Protein AF-A0A937QNT0-F1 (afdb_monomer)

Structure (mmCIF, N/CA/C/O backbone):
data_AF-A0A937QNT0-F1
#
_entry.id   AF-A0A937QNT0-F1
#
loop_
_atom_site.group_PDB
_atom_site.id
_atom_site.type_symbol
_atom_site.label_atom_id
_atom_site.label_alt_id
_atom_site.label_comp_id
_atom_site.label_asym_id
_atom_site.label_entity_id
_atom_site.label_seq_id
_atom_site.pdbx_PDB_ins_code
_atom_site.Cartn_x
_atom_site.Cartn_y
_atom_site.Cartn_z
_atom_site.occupancy
_atom_site.B_iso_or_equiv
_atom_site.auth_seq_id
_atom_site.auth_comp_id
_atom_site.auth_asym_id
_atom_site.auth_atom_id
_atom_site.pdbx_PDB_model_num
ATOM 1 N N . MET A 1 1 ? 51.096 10.239 4.437 1.00 41.78 1 MET A N 1
ATOM 2 C CA . MET A 1 1 ? 50.206 11.375 4.121 1.00 41.78 1 MET A CA 1
ATOM 3 C C . MET A 1 1 ? 49.377 11.023 2.890 1.00 41.78 1 MET A C 1
ATOM 5 O O . MET A 1 1 ? 49.973 10.943 1.823 1.00 41.78 1 MET A O 1
ATOM 9 N N . PRO A 1 2 ? 48.059 10.801 2.994 1.00 40.44 2 PRO A N 1
ATOM 10 C CA . PRO A 1 2 ? 47.156 10.974 1.864 1.00 40.44 2 PRO A CA 1
ATOM 11 C C . PRO A 1 2 ? 46.305 12.238 2.045 1.00 40.44 2 PRO A C 1
ATOM 13 O O . PRO A 1 2 ? 45.890 12.586 3.150 1.00 40.44 2 PRO A O 1
ATOM 16 N N . ASN A 1 3 ? 46.130 12.955 0.939 1.00 37.38 3 ASN A N 1
ATOM 17 C CA . ASN A 1 3 ? 45.482 14.254 0.839 1.00 37.38 3 ASN A CA 1
ATOM 18 C C . ASN A 1 3 ? 43.971 14.104 0.566 1.00 37.38 3 ASN A C 1
ATOM 20 O O . ASN A 1 3 ? 43.536 13.127 -0.033 1.00 37.38 3 ASN A O 1
ATOM 24 N N . ARG A 1 4 ? 43.239 15.125 1.029 1.00 52.28 4 ARG A N 1
ATOM 25 C CA . ARG A 1 4 ? 41.806 15.486 0.923 1.00 52.28 4 ARG A CA 1
ATOM 26 C C . ARG A 1 4 ? 41.235 15.238 -0.492 1.00 52.28 4 ARG A C 1
ATOM 28 O O . ARG A 1 4 ? 42.012 15.269 -1.437 1.00 52.28 4 ARG A O 1
ATOM 35 N N . ILE A 1 5 ? 39.942 15.042 -0.783 1.00 49.06 5 ILE A N 1
ATOM 36 C CA . ILE A 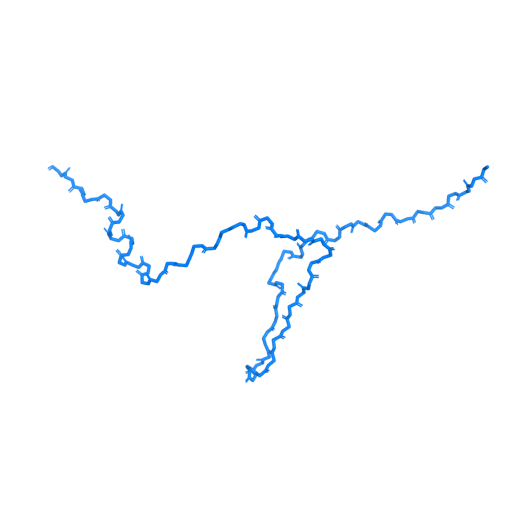1 5 ? 38.687 15.796 -0.515 1.00 49.06 5 ILE A CA 1
ATOM 37 C C . ILE A 1 5 ? 37.591 14.899 -1.163 1.00 49.06 5 ILE A C 1
ATOM 39 O O . ILE A 1 5 ? 37.813 14.425 -2.269 1.00 49.06 5 ILE A O 1
ATOM 43 N N . GLY A 1 6 ? 36.481 14.491 -0.544 1.00 42.94 6 GLY A N 1
ATOM 44 C CA . GLY A 1 6 ? 35.356 15.324 -0.121 1.00 42.94 6 GLY A CA 1
ATOM 45 C C . GLY A 1 6 ? 34.147 15.082 -1.037 1.00 42.94 6 GLY A C 1
ATOM 46 O O . GLY A 1 6 ? 33.993 15.802 -2.011 1.00 42.94 6 GLY A O 1
ATOM 47 N N . THR A 1 7 ? 33.334 14.062 -0.746 1.00 45.62 7 THR A N 1
ATOM 48 C CA . THR A 1 7 ? 31.860 14.023 -0.879 1.00 45.62 7 THR A CA 1
ATOM 49 C C . THR A 1 7 ? 31.429 12.710 -0.227 1.00 45.62 7 THR A C 1
ATOM 51 O O . THR A 1 7 ? 31.571 11.643 -0.818 1.00 45.62 7 THR A O 1
ATOM 54 N N . GLU A 1 8 ? 30.978 12.770 1.026 1.00 47.84 8 GLU A N 1
ATOM 55 C CA . GLU A 1 8 ? 30.126 11.715 1.571 1.00 47.84 8 GLU A CA 1
ATOM 56 C C . GLU A 1 8 ? 28.943 11.601 0.608 1.00 47.84 8 GLU A C 1
ATOM 5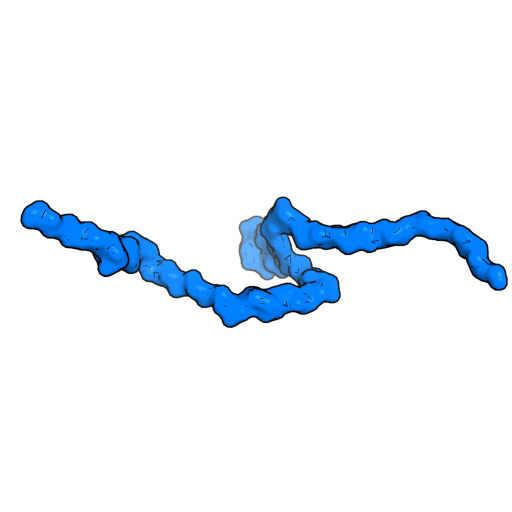8 O O . GLU A 1 8 ? 28.175 12.555 0.457 1.00 47.84 8 GLU A O 1
ATOM 63 N N . PHE A 1 9 ? 28.825 10.476 -0.100 1.00 56.19 9 PHE A N 1
ATOM 64 C CA . PHE A 1 9 ? 27.545 10.097 -0.676 1.00 56.19 9 PHE A CA 1
ATOM 65 C C . PHE A 1 9 ? 26.624 9.963 0.524 1.00 56.19 9 PHE A C 1
ATOM 67 O O . PHE A 1 9 ? 26.686 8.980 1.255 1.00 56.19 9 PHE A O 1
ATOM 74 N N . LYS A 1 10 ? 25.881 11.035 0.807 1.00 46.34 10 LYS A N 1
ATOM 75 C CA . LYS A 1 10 ? 24.830 11.021 1.803 1.00 46.34 10 LYS A CA 1
ATOM 76 C C . LYS A 1 10 ? 23.890 9.938 1.324 1.00 46.34 10 LYS A C 1
ATOM 78 O O . LYS A 1 10 ? 23.206 10.152 0.325 1.00 46.34 10 LYS A O 1
ATOM 83 N N . GLU A 1 11 ? 23.988 8.790 1.986 1.00 53.84 11 GLU A N 1
ATOM 84 C CA . GLU A 1 11 ? 23.085 7.655 1.922 1.00 53.84 11 GLU A CA 1
ATOM 85 C C . GLU A 1 11 ? 21.708 8.230 1.617 1.00 53.84 11 GLU A C 1
ATOM 87 O O . GLU A 1 11 ? 21.151 8.987 2.425 1.00 53.84 11 GLU A O 1
ATOM 92 N N . VAL A 1 12 ? 21.272 8.076 0.363 1.00 49.16 12 VAL A N 1
ATOM 93 C CA . VAL A 1 12 ? 20.025 8.678 -0.093 1.00 49.16 12 VAL A CA 1
ATOM 94 C C . VAL A 1 12 ? 18.957 7.863 0.602 1.00 49.16 12 VAL A C 1
ATOM 96 O O . VAL A 1 12 ? 18.537 6.817 0.125 1.00 49.16 12 VAL A O 1
ATOM 99 N N . SER A 1 13 ? 18.608 8.340 1.794 1.00 52.56 13 SER A N 1
AT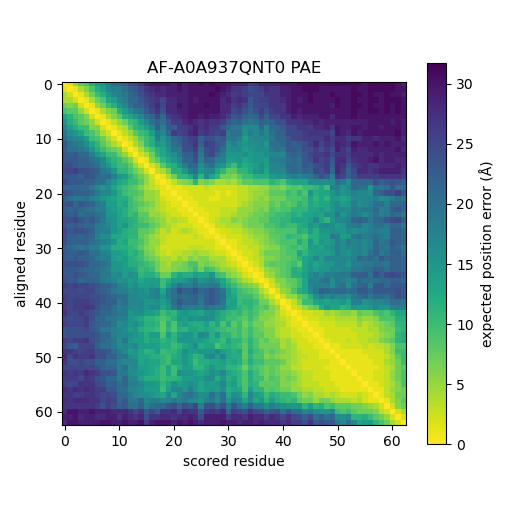OM 100 C CA . SER A 1 13 ? 17.517 7.885 2.631 1.00 52.56 13 SER A CA 1
ATOM 101 C C . SER A 1 13 ? 16.345 7.553 1.730 1.00 52.56 13 SER A C 1
ATOM 103 O O . SER A 1 13 ? 15.930 8.438 0.971 1.00 52.56 13 SER A O 1
ATOM 105 N N . ASN A 1 14 ? 15.885 6.300 1.811 1.00 51.34 14 ASN A N 1
ATOM 106 C CA . ASN A 1 14 ? 14.685 5.767 1.174 1.00 51.34 14 ASN A CA 1
ATOM 107 C C . ASN A 1 14 ? 13.754 6.900 0.739 1.00 51.34 14 ASN A C 1
ATOM 109 O O . ASN A 1 14 ? 13.211 7.617 1.584 1.00 51.34 14 ASN A O 1
ATOM 113 N N . VAL A 1 15 ? 13.668 7.120 -0.579 1.00 52.06 15 VAL A N 1
ATOM 114 C CA . VAL A 1 15 ? 12.870 8.196 -1.174 1.00 52.06 15 VAL A CA 1
ATOM 115 C C . VAL A 1 15 ? 11.492 8.150 -0.524 1.00 52.06 15 VAL A C 1
ATOM 117 O O . VAL A 1 15 ? 10.804 7.137 -0.617 1.00 52.06 15 VAL A O 1
ATOM 120 N N . SER A 1 16 ? 11.089 9.221 0.164 1.00 52.84 16 SER A N 1
ATOM 121 C CA . SER A 1 16 ? 9.747 9.322 0.736 1.00 52.84 16 SER A CA 1
ATOM 122 C C . SER A 1 16 ? 8.743 9.453 -0.415 1.00 52.84 16 SER A C 1
ATOM 124 O O . SER A 1 16 ? 8.435 10.556 -0.867 1.00 52.84 1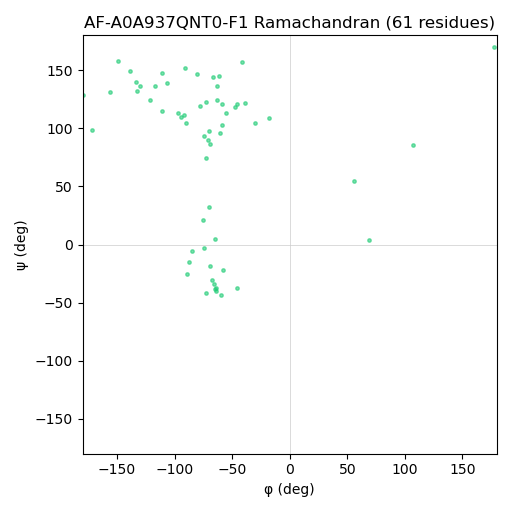6 SER A O 1
ATOM 126 N N . GLY A 1 17 ? 8.315 8.308 -0.937 1.00 56.84 17 GLY A N 1
ATOM 127 C CA . GLY A 1 17 ? 7.480 8.107 -2.115 1.00 56.84 17 GLY A CA 1
ATOM 128 C C . GLY A 1 17 ? 7.303 6.605 -2.368 1.00 56.84 17 GLY A C 1
ATOM 129 O O . GLY A 1 17 ? 7.952 5.784 -1.722 1.00 56.84 17 GLY A O 1
ATOM 130 N N . LEU A 1 18 ? 6.402 6.229 -3.278 1.00 56.56 18 LEU A N 1
ATOM 131 C CA . LEU A 1 18 ? 6.250 4.827 -3.674 1.00 56.56 18 LEU A CA 1
ATOM 132 C C . LEU A 1 18 ? 7.561 4.365 -4.329 1.00 56.56 18 LEU A C 1
ATOM 134 O O . LEU A 1 18 ? 8.012 4.967 -5.300 1.00 56.56 18 LEU A O 1
ATOM 138 N N . SER A 1 19 ? 8.170 3.293 -3.821 1.00 72.75 19 SER A N 1
ATOM 139 C CA . SER A 1 19 ? 9.381 2.669 -4.382 1.00 72.75 19 SER A CA 1
ATOM 140 C C . SER A 1 19 ? 9.095 1.853 -5.649 1.00 72.75 19 SER A C 1
ATOM 142 O O . SER A 1 19 ? 9.864 0.964 -6.019 1.00 72.75 19 SER A O 1
ATOM 144 N N . TYR A 1 20 ? 7.973 2.137 -6.306 1.00 82.56 20 TYR A N 1
ATOM 145 C CA . TYR A 1 20 ? 7.486 1.410 -7.459 1.00 82.56 20 TYR A CA 1
ATOM 146 C C . TYR A 1 20 ? 6.690 2.309 -8.408 1.00 82.56 20 TYR A C 1
ATOM 148 O O . TYR A 1 20 ? 6.134 3.328 -7.999 1.00 82.56 20 TYR A O 1
ATOM 156 N N . ASP A 1 21 ? 6.601 1.889 -9.668 1.00 84.88 21 ASP A N 1
ATOM 157 C CA . ASP A 1 21 ? 5.756 2.504 -10.695 1.00 84.88 21 ASP A CA 1
ATOM 158 C C . ASP A 1 21 ? 5.082 1.417 -11.554 1.00 84.88 21 ASP A C 1
ATOM 160 O O . ASP A 1 21 ? 5.628 0.323 -11.749 1.00 84.88 21 ASP A O 1
ATOM 164 N N . VAL A 1 22 ? 3.881 1.710 -12.054 1.00 90.31 22 VAL A N 1
ATOM 165 C CA . VAL A 1 22 ? 3.049 0.797 -12.851 1.00 90.31 22 VAL A CA 1
ATOM 166 C C . VAL A 1 22 ? 2.779 1.446 -14.202 1.00 90.31 22 VAL A C 1
ATOM 168 O O . VAL A 1 22 ? 2.226 2.543 -14.278 1.00 90.31 22 VAL A O 1
ATOM 171 N N . ALA A 1 23 ? 3.126 0.757 -15.290 1.00 93.06 23 ALA A N 1
ATOM 172 C CA . ALA A 1 23 ? 2.818 1.264 -16.619 1.00 93.06 23 ALA A CA 1
ATOM 173 C C . ALA A 1 23 ? 1.291 1.395 -16.806 1.00 93.06 23 ALA A C 1
ATOM 175 O O . ALA A 1 23 ? 0.548 0.536 -16.332 1.00 93.06 23 ALA A O 1
ATOM 176 N N . PRO A 1 24 ? 0.796 2.408 -17.543 1.00 91.50 24 PRO A N 1
ATOM 177 C CA . PRO A 1 24 ? -0.645 2.601 -17.739 1.00 91.50 24 PRO A CA 1
ATOM 178 C C . PRO A 1 24 ? -1.371 1.407 -18.377 1.00 91.50 24 PRO A C 1
ATOM 180 O O . PRO A 1 24 ? -2.582 1.278 -18.239 1.00 91.50 24 PRO A O 1
ATOM 183 N N . ASP A 1 25 ? -0.638 0.543 -19.084 1.00 92.88 25 ASP A N 1
ATOM 184 C CA . ASP A 1 25 ? -1.152 -0.684 -19.696 1.00 92.88 25 ASP A CA 1
ATOM 185 C C . ASP A 1 25 ? -1.190 -1.886 -18.734 1.00 92.88 25 ASP A C 1
ATOM 187 O O . ASP A 1 25 ? -1.679 -2.951 -19.104 1.00 92.88 25 ASP A O 1
ATOM 191 N N . GLY A 1 26 ? -0.658 -1.739 -17.517 1.00 87.75 26 GLY A N 1
ATOM 192 C CA . GLY A 1 26 ? -0.581 -2.784 -16.498 1.00 87.75 26 GLY A CA 1
ATOM 193 C C . GLY A 1 26 ? 0.379 -3.931 -16.824 1.00 87.75 26 GLY A C 1
ATOM 194 O O . GLY A 1 26 ? 0.466 -4.881 -16.052 1.00 87.75 26 GLY A O 1
ATOM 195 N N . GLN A 1 27 ? 1.112 -3.874 -17.939 1.00 94.06 27 GLN A N 1
ATOM 196 C CA . GLN A 1 27 ? 1.967 -4.984 -18.383 1.00 94.06 27 GLN A CA 1
ATOM 197 C C . GLN A 1 27 ? 3.367 -4.937 -17.775 1.00 94.06 27 GLN A C 1
ATOM 199 O O . GLN A 1 27 ? 4.124 -5.904 -17.870 1.00 94.06 27 GLN A O 1
ATOM 204 N N . ARG A 1 28 ? 3.748 -3.795 -17.196 1.00 88.56 28 ARG A N 1
ATOM 205 C CA . ARG A 1 28 ? 5.082 -3.575 -16.642 1.00 88.56 28 ARG A CA 1
ATOM 206 C C . ARG A 1 28 ? 4.996 -2.947 -15.265 1.00 88.56 28 ARG A C 1
ATOM 208 O O . ARG A 1 28 ? 4.205 -2.035 -15.028 1.00 88.56 28 ARG A O 1
ATOM 215 N N . PHE A 1 29 ? 5.873 -3.433 -14.401 1.00 90.19 29 PHE A N 1
ATOM 216 C CA . PHE A 1 29 ? 6.029 -3.003 -13.026 1.00 90.19 29 PHE A CA 1
ATOM 217 C C . PHE A 1 29 ? 7.515 -2.785 -12.754 1.00 90.19 29 PHE A C 1
ATOM 219 O O . PHE A 1 29 ? 8.335 -3.632 -13.119 1.00 90.19 29 PHE A O 1
ATOM 226 N N . LEU A 1 30 ? 7.862 -1.648 -12.159 1.00 85.62 30 LEU A N 1
ATOM 227 C CA . LEU A 1 30 ? 9.228 -1.326 -11.753 1.00 85.62 30 LEU A CA 1
ATOM 228 C C . LEU A 1 30 ? 9.268 -1.164 -10.240 1.00 85.62 30 LEU A C 1
ATOM 230 O O . LEU A 1 30 ? 8.399 -0.503 -9.684 1.00 85.62 30 LEU A O 1
ATOM 234 N N . VAL A 1 31 ? 10.287 -1.737 -9.598 1.00 83.69 31 VAL A N 1
ATOM 235 C CA . VAL A 1 31 ? 10.552 -1.609 -8.159 1.00 83.69 31 VAL A CA 1
ATOM 236 C C . VAL A 1 31 ? 12.004 -1.212 -7.970 1.00 83.69 31 VAL A C 1
ATOM 238 O O . VAL A 1 31 ? 12.890 -1.770 -8.621 1.00 83.69 31 VAL A O 1
ATOM 241 N N . LEU A 1 32 ? 12.251 -0.261 -7.076 1.00 79.81 32 LEU A N 1
ATOM 242 C CA . LEU A 1 32 ? 13.599 0.072 -6.642 1.00 79.81 32 LEU A CA 1
ATOM 243 C C . LEU A 1 32 ? 14.075 -0.977 -5.633 1.00 79.81 32 LEU A C 1
ATOM 245 O O . LEU A 1 32 ? 13.463 -1.160 -4.583 1.00 79.81 32 LEU A O 1
ATOM 249 N N . GLN A 1 33 ? 15.164 -1.671 -5.966 1.00 71.56 33 GLN A N 1
ATOM 250 C CA . GLN A 1 33 ? 15.854 -2.553 -5.029 1.00 71.56 33 GLN A CA 1
ATOM 251 C C . GLN A 1 33 ? 16.599 -1.674 -4.013 1.00 71.56 33 GLN A C 1
ATOM 253 O O . GLN A 1 33 ? 17.413 -0.848 -4.441 1.00 71.56 33 GLN A O 1
ATOM 258 N N . PRO A 1 34 ? 16.335 -1.809 -2.704 1.00 67.44 34 PRO A N 1
ATOM 259 C CA . PRO A 1 34 ? 17.059 -1.036 -1.707 1.00 67.44 34 PRO A CA 1
ATOM 260 C C . PRO A 1 34 ? 18.535 -1.470 -1.676 1.00 67.44 34 PRO A C 1
ATOM 262 O O . PRO A 1 34 ? 18.861 -2.636 -1.907 1.00 67.44 34 PRO A O 1
ATOM 265 N N . GLU A 1 35 ? 19.432 -0.508 -1.444 1.00 68.00 35 GLU A N 1
ATOM 266 C CA . GLU A 1 35 ? 20.888 -0.730 -1.387 1.00 68.00 35 GLU A CA 1
ATOM 267 C C . GLU A 1 35 ? 21.290 -1.576 -0.167 1.00 68.00 35 GLU A C 1
ATOM 269 O O . GLU A 1 35 ? 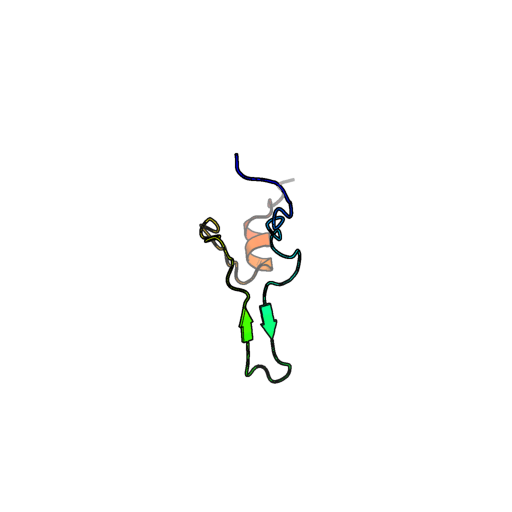22.227 -2.372 -0.233 1.00 68.00 35 GLU A O 1
ATOM 274 N N . HIS A 1 36 ? 20.523 -1.454 0.917 1.00 63.38 36 HIS A N 1
ATOM 275 C CA . HIS A 1 36 ? 20.597 -2.300 2.099 1.00 63.38 36 HIS A CA 1
ATOM 276 C C . HIS A 1 36 ? 19.340 -3.164 2.186 1.00 63.38 36 HIS A C 1
ATOM 278 O O . HIS A 1 36 ? 18.261 -2.757 1.759 1.00 63.38 36 HIS A O 1
ATOM 284 N N . ASP A 1 37 ? 19.477 -4.372 2.725 1.00 64.06 37 ASP A N 1
ATOM 285 C CA . ASP A 1 37 ? 18.341 -5.266 2.907 1.00 64.06 37 ASP A CA 1
ATOM 286 C C . ASP A 1 37 ? 17.426 -4.707 4.009 1.00 64.06 37 ASP A C 1
ATOM 288 O O . ASP A 1 37 ? 17.670 -4.908 5.196 1.00 64.06 37 ASP A O 1
ATOM 292 N N . ASP A 1 38 ? 16.361 -4.005 3.614 1.00 59.09 38 ASP A N 1
ATOM 293 C CA . ASP A 1 38 ? 15.248 -3.585 4.482 1.00 59.09 38 ASP A CA 1
ATOM 294 C C . ASP A 1 38 ? 14.382 -4.799 4.912 1.00 59.09 38 ASP A C 1
ATOM 296 O O . ASP A 1 38 ? 13.172 -4.692 5.134 1.00 59.09 38 ASP A O 1
ATOM 300 N N . SER A 1 39 ? 14.986 -5.983 5.067 1.00 56.09 39 SER A N 1
ATOM 301 C CA . SER A 1 39 ? 14.340 -7.221 5.528 1.00 56.09 39 SER A CA 1
ATOM 302 C C . SER A 1 39 ? 13.826 -7.153 6.973 1.00 56.09 39 SER A C 1
ATOM 304 O O . SER A 1 39 ? 13.261 -8.116 7.491 1.00 56.09 39 SER A O 1
ATOM 306 N N . GLU A 1 40 ? 13.925 -5.991 7.618 1.00 59.50 40 GLU A N 1
ATOM 307 C CA . GLU A 1 40 ? 13.306 -5.695 8.909 1.00 59.50 40 GLU A CA 1
ATOM 308 C C . GLU A 1 40 ? 11.779 -5.479 8.822 1.00 59.50 40 GLU A C 1
ATOM 310 O O . GLU A 1 40 ? 11.125 -5.344 9.859 1.00 59.50 40 GLU A O 1
ATOM 315 N N . ALA A 1 41 ? 11.155 -5.502 7.635 1.00 61.25 41 ALA A N 1
ATOM 316 C CA . ALA A 1 41 ? 9.701 -5.670 7.530 1.00 61.25 41 ALA A CA 1
ATOM 317 C C . ALA A 1 41 ? 9.315 -7.127 7.855 1.00 61.25 41 ALA A C 1
ATOM 319 O O . ALA A 1 41 ? 9.011 -7.932 6.977 1.00 61.25 41 ALA A O 1
ATOM 320 N N . ARG A 1 42 ? 9.360 -7.482 9.145 1.00 65.88 42 ARG A N 1
ATOM 321 C CA . ARG A 1 42 ? 9.200 -8.868 9.620 1.00 65.88 42 ARG A CA 1
ATOM 322 C C . ARG A 1 42 ? 7.787 -9.425 9.444 1.00 65.88 42 ARG A C 1
ATOM 324 O O . ARG A 1 42 ? 7.614 -10.640 9.499 1.00 65.88 42 ARG A O 1
ATOM 331 N N . GLU A 1 43 ? 6.785 -8.566 9.257 1.00 75.06 43 GLU A N 1
ATOM 332 C CA . GLU A 1 43 ? 5.392 -8.995 9.157 1.00 75.06 43 GLU A CA 1
ATOM 333 C C . GLU A 1 43 ? 4.526 -7.983 8.392 1.00 75.06 43 GLU A C 1
ATOM 335 O O . GLU A 1 43 ? 4.530 -6.788 8.688 1.00 75.06 43 GLU A O 1
ATOM 340 N N . LEU A 1 44 ? 3.752 -8.476 7.421 1.00 81.00 44 LEU A N 1
ATOM 341 C CA . LEU A 1 44 ? 2.711 -7.720 6.727 1.00 81.00 44 LEU A CA 1
ATOM 342 C C . LEU A 1 44 ? 1.344 -8.284 7.126 1.00 81.00 44 LEU A C 1
ATOM 344 O O . LEU A 1 44 ? 1.010 -9.414 6.773 1.00 81.00 44 LEU A O 1
ATOM 348 N N . HIS A 1 45 ? 0.532 -7.480 7.815 1.00 84.81 45 HIS A N 1
ATOM 349 C CA . HIS A 1 45 ? -0.840 -7.844 8.177 1.00 84.81 45 HIS A CA 1
ATOM 350 C C . HIS A 1 45 ? -1.813 -7.402 7.085 1.00 84.81 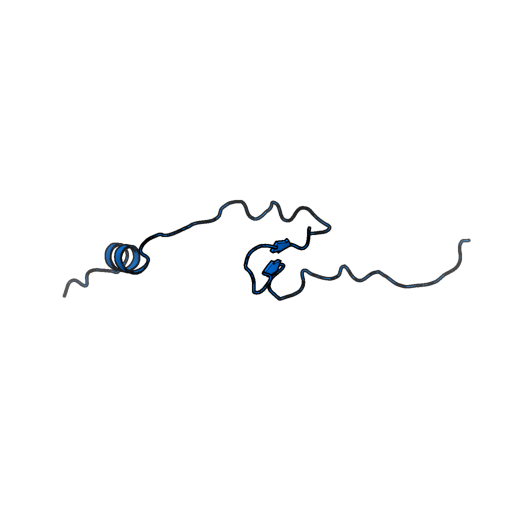45 HIS A C 1
ATOM 352 O O . HIS A 1 45 ? -2.136 -6.220 6.967 1.00 84.81 45 HIS A O 1
ATOM 358 N N . VAL A 1 46 ? -2.295 -8.351 6.282 1.00 88.31 46 VAL A N 1
ATOM 359 C CA . VAL A 1 46 ? -3.344 -8.097 5.284 1.00 88.31 46 VAL A CA 1
ATOM 360 C C . VAL A 1 46 ? -4.701 -8.433 5.893 1.00 88.31 46 VAL A C 1
ATOM 362 O O . VAL A 1 46 ? -5.027 -9.601 6.092 1.00 88.31 46 VAL A O 1
ATOM 365 N N . VAL A 1 47 ? -5.509 -7.409 6.165 1.00 90.06 47 VAL A N 1
ATOM 366 C CA . VAL A 1 47 ? -6.888 -7.582 6.638 1.00 90.06 47 VAL A CA 1
ATOM 367 C C . VAL A 1 47 ? -7.838 -7.462 5.455 1.00 90.06 47 VAL A C 1
ATOM 369 O O . VAL A 1 47 ? -7.994 -6.394 4.862 1.00 90.06 47 VAL A O 1
ATOM 372 N N . LEU A 1 48 ? -8.485 -8.571 5.111 1.00 90.62 48 LEU A N 1
ATOM 373 C CA . LEU A 1 48 ? -9.576 -8.579 4.142 1.00 90.62 48 LEU A CA 1
ATOM 374 C C . LEU A 1 48 ? -10.868 -8.136 4.836 1.00 90.62 48 LEU A C 1
ATOM 376 O O . LEU A 1 48 ? -11.068 -8.431 6.010 1.00 90.62 48 LEU A O 1
ATOM 380 N N . ASN A 1 49 ? -11.752 -7.452 4.107 1.00 93.94 49 ASN A N 1
ATOM 381 C CA . ASN A 1 49 ? -13.046 -6.984 4.623 1.00 93.94 49 ASN A CA 1
ATOM 382 C C . ASN A 1 49 ? -12.916 -6.105 5.883 1.00 93.94 49 ASN A C 1
ATOM 384 O O . ASN A 1 49 ? -13.527 -6.362 6.916 1.00 93.94 49 ASN A O 1
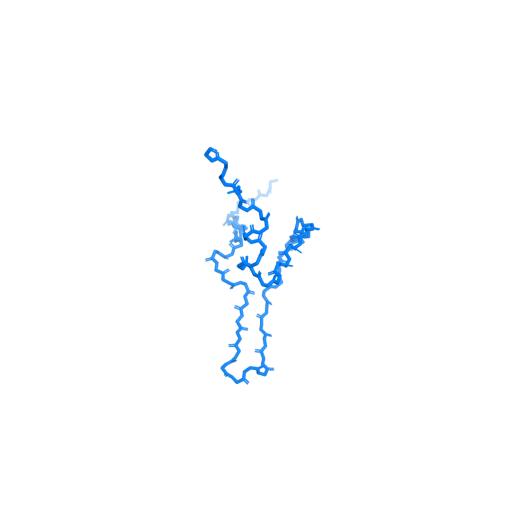ATOM 388 N N . TRP A 1 50 ? -12.120 -5.038 5.783 1.00 92.88 50 TRP A N 1
ATOM 389 C CA . TRP A 1 50 ? -11.782 -4.135 6.893 1.00 92.88 50 TRP A CA 1
ATOM 390 C C . TRP A 1 50 ? -12.974 -3.688 7.761 1.00 92.88 50 TRP A C 1
ATOM 392 O O . TRP A 1 50 ? -12.847 -3.598 8.979 1.00 92.88 50 TRP A O 1
ATOM 402 N N . PHE A 1 51 ? -14.147 -3.448 7.167 1.00 93.88 51 PHE A N 1
ATOM 403 C CA . PHE A 1 51 ? -15.339 -3.035 7.917 1.00 93.88 51 PHE A CA 1
ATOM 404 C C . PHE A 1 51 ? -15.874 -4.106 8.873 1.00 93.88 51 PHE A C 1
ATOM 406 O O . PHE A 1 51 ? -16.368 -3.759 9.946 1.00 93.88 51 PHE A O 1
ATOM 413 N N . ASP A 1 52 ? -15.768 -5.382 8.513 1.00 94.31 52 ASP A N 1
ATOM 414 C CA . ASP A 1 52 ? -16.226 -6.487 9.357 1.00 94.31 52 ASP A CA 1
ATOM 415 C C . ASP A 1 52 ? -15.274 -6.675 10.541 1.00 94.31 52 ASP A C 1
ATOM 417 O O . ASP A 1 52 ? -15.703 -6.828 11.687 1.00 94.31 52 ASP A O 1
ATOM 421 N N . GLU A 1 53 ? -13.968 -6.576 10.279 1.00 93.75 53 GLU A N 1
ATOM 422 C CA . GLU A 1 53 ? -12.943 -6.653 11.320 1.00 93.75 53 GLU A CA 1
ATOM 423 C C . GLU A 1 53 ? -13.060 -5.491 12.315 1.00 93.75 53 GLU A C 1
ATOM 425 O O . GLU A 1 53 ? -12.971 -5.689 13.529 1.00 93.75 53 GLU A O 1
ATOM 430 N N . LEU A 1 54 ? -13.351 -4.284 11.823 1.00 92.06 54 LEU A N 1
ATOM 431 C CA . LEU A 1 54 ? -13.639 -3.137 12.679 1.00 92.06 54 LEU A CA 1
ATOM 432 C C . LEU A 1 54 ? -14.846 -3.379 13.591 1.00 92.06 54 LEU A C 1
ATOM 434 O O . LEU A 1 54 ? -14.773 -3.057 14.774 1.00 92.06 54 LEU A O 1
ATOM 438 N N . GLN A 1 55 ? -15.938 -3.956 13.084 1.00 91.50 55 GLN A N 1
ATOM 439 C CA . GLN A 1 55 ? -17.117 -4.264 13.905 1.00 91.50 55 GLN A CA 1
ATOM 440 C C . GLN A 1 55 ? -16.817 -5.314 14.977 1.00 91.50 55 GLN A C 1
ATOM 442 O O . GLN A 1 55 ? -17.301 -5.193 16.100 1.00 91.50 55 GLN A O 1
ATOM 447 N N . ARG A 1 56 ? -15.998 -6.322 14.652 1.00 90.38 56 ARG A N 1
ATOM 448 C CA . ARG A 1 56 ? -15.562 -7.357 15.601 1.00 90.38 56 ARG A CA 1
ATOM 449 C C . ARG A 1 56 ? -14.719 -6.780 16.741 1.00 90.38 56 ARG A C 1
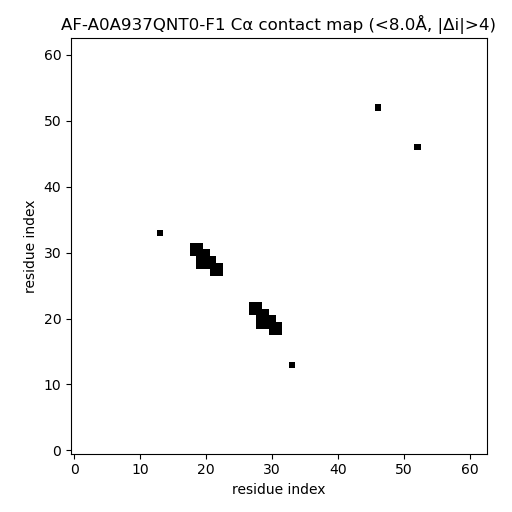ATOM 451 O O . ARG A 1 56 ? -14.797 -7.273 17.865 1.00 90.38 56 ARG A O 1
ATOM 458 N N . LEU A 1 57 ? -13.876 -5.793 16.438 1.00 91.50 57 LEU A N 1
ATOM 459 C CA . LEU A 1 57 ? -12.935 -5.190 17.386 1.00 91.50 57 LEU A CA 1
ATOM 460 C C . LEU A 1 57 ? -13.516 -4.001 18.159 1.00 91.50 57 LEU A C 1
ATOM 462 O O . LEU A 1 57 ? -13.037 -3.694 19.252 1.00 91.50 57 LEU A O 1
ATOM 466 N N . ALA A 1 58 ? -14.518 -3.318 17.605 1.00 91.06 58 ALA A N 1
ATOM 467 C CA . ALA A 1 58 ? -15.139 -2.174 18.248 1.00 91.06 58 ALA A CA 1
ATOM 468 C C . ALA A 1 58 ? -15.813 -2.590 19.571 1.00 91.06 58 ALA A C 1
ATOM 470 O O . ALA A 1 58 ? -16.512 -3.606 19.621 1.00 91.06 58 ALA A O 1
ATOM 471 N N . PRO A 1 59 ? -15.661 -1.806 20.653 1.00 88.00 59 PRO A N 1
ATOM 472 C CA . PRO A 1 59 ? -16.399 -2.050 21.881 1.00 88.00 59 PRO A CA 1
ATOM 473 C C . PRO A 1 59 ? -17.904 -1.996 21.610 1.00 88.00 59 PRO A C 1
ATOM 475 O O . PRO A 1 59 ? -18.437 -0.965 21.199 1.00 88.00 59 PRO A O 1
ATOM 478 N N . THR A 1 60 ? -18.613 -3.089 21.883 1.00 78.31 60 THR A N 1
ATOM 479 C CA . THR A 1 60 ? -20.075 -3.073 21.945 1.00 78.31 60 THR A CA 1
ATOM 480 C C . THR A 1 60 ? -20.447 -2.375 23.246 1.00 78.31 60 THR A C 1
ATOM 482 O O . THR A 1 60 ? -20.422 -3.002 24.308 1.00 78.31 60 THR A O 1
ATOM 485 N N . GLY A 1 61 ? -20.669 -1.061 23.192 1.00 71.25 61 GLY A N 1
ATOM 486 C CA . GLY A 1 61 ? -21.043 -0.275 24.364 1.00 71.25 61 GLY A CA 1
ATOM 487 C C . GLY A 1 61 ? -22.139 -0.986 25.162 1.00 71.25 61 GLY A C 1
ATOM 488 O O . GLY A 1 61 ? -23.192 -1.308 24.619 1.00 71.25 61 GLY A O 1
ATOM 489 N N . LYS A 1 62 ? -21.857 -1.283 26.434 1.00 63.34 62 LYS A N 1
ATOM 490 C CA . LYS A 1 62 ? -22.891 -1.545 27.432 1.00 63.34 62 LYS A CA 1
ATOM 491 C C . LYS A 1 62 ? -23.182 -0.206 28.095 1.00 63.34 62 LYS A C 1
ATOM 493 O O . LYS A 1 62 ? -22.295 0.328 28.761 1.00 63.34 62 LYS A O 1
ATOM 498 N N . GLU A 1 63 ? -24.373 0.327 27.847 1.00 54.38 63 GLU A N 1
ATOM 499 C CA . GLU A 1 63 ? -25.037 1.221 28.803 1.00 54.38 63 GLU A CA 1
ATOM 500 C C . GLU A 1 63 ? -25.512 0.418 30.020 1.00 54.38 63 GLU A C 1
ATOM 502 O O . GLU A 1 63 ? -25.897 -0.765 29.836 1.00 54.38 63 GLU A O 1
#

pLDDT: mean 71.89, std 18.06, range [37.38, 94.31]

Radius of gyration: 22.48 Å; Cα contacts (8 Å, |Δi|>4): 16; chains: 1; bounding box: 75×25×48 Å

Solvent-accessible surface area (backbone atoms only — not comparable to full-atom values): 4698 Å² total; per-residue (Å²): 138,86,81,89,83,92,76,82,79,69,76,78,65,76,68,95,62,78,62,53,53,69,45,96,84,69,84,47,77,48,68,67,79,68,94,58,86,73,72,79,71,82,75,82,89,83,74,78,64,58,72,59,55,47,60,74,69,47,82,79,81,79,132

Sequence (63 aa):
MPNRIGTEFKEVSNVSGLSYDVAPDGQRFLVLQPEHDDSEARELHVVLNWFDELQRLAPTGKE

Mean predicted aligned error: 15.37 Å

Secondary structure (DSSP, 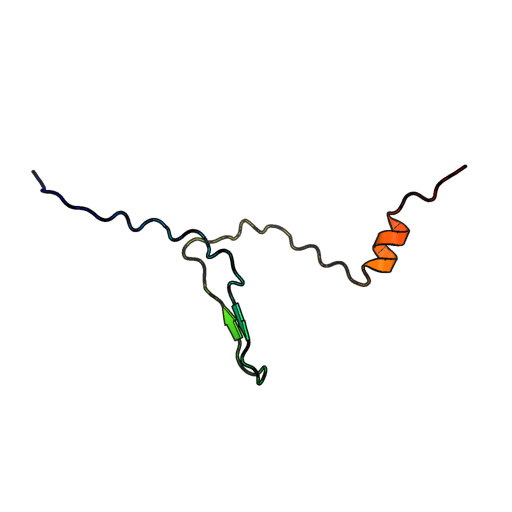8-state):
---------------SS-SEEE-TTSS-EEEPPPSS--TT-------SSHHHHHHHHS-----

Foldseek 3Di:
DDDDDDDDPPQPPDPPDAQKDADPVRPDIDGDDRPDPPPVCVDDDDDDPVVVVCVVPDDPDDD